Protein AF-A0A960A546-F1 (afdb_monomer_lite)

Foldseek 3Di:
DPDDDDDDDLPDADDDPPPAAEAQALDDDPPDDPVRSPHPYYCPQLHADPVLCVVPVVDPVCVVVSVVVSVVSD

Structure (mmCIF, N/CA/C/O backbone):
data_AF-A0A960A546-F1
#
_entry.id   AF-A0A960A546-F1
#
loop_
_atom_site.group_PDB
_atom_site.id
_atom_site.type_symbol
_atom_site.label_atom_id
_atom_site.label_alt_id
_atom_site.label_comp_id
_atom_site.label_asym_id
_atom_site.label_entity_id
_atom_site.label_seq_id
_atom_site.pdbx_PDB_ins_code
_atom_site.Cartn_x
_atom_site.Cartn_y
_atom_site.Cartn_z
_atom_site.occupancy
_atom_site.B_iso_or_equiv
_atom_site.auth_seq_id
_atom_site.auth_comp_id
_atom_site.auth_asym_id
_atom_site.auth_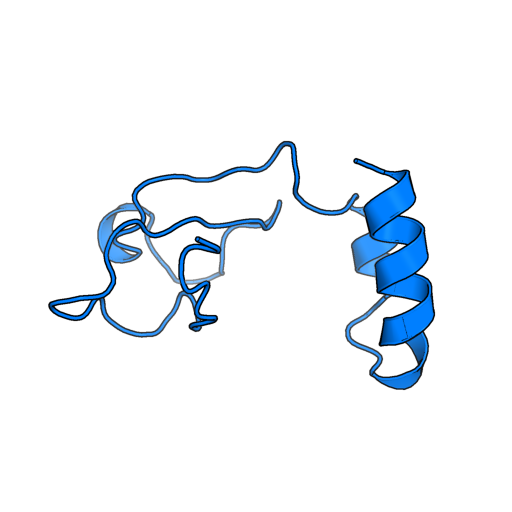atom_id
_atom_site.pdbx_PDB_model_num
ATOM 1 N N . MET A 1 1 ? -14.800 -19.822 -2.903 1.00 38.19 1 MET A N 1
ATOM 2 C CA . MET A 1 1 ? -15.536 -18.572 -3.181 1.00 38.19 1 MET A CA 1
ATOM 3 C C . MET A 1 1 ? -14.508 -17.468 -3.043 1.00 38.19 1 MET A C 1
ATOM 5 O O . MET A 1 1 ? -13.909 -17.393 -1.982 1.00 38.19 1 MET A O 1
ATOM 9 N N . ALA A 1 2 ? -14.162 -16.760 -4.119 1.00 47.34 2 ALA A N 1
ATOM 10 C CA . ALA A 1 2 ? -13.201 -15.665 -4.009 1.00 47.34 2 ALA A CA 1
ATOM 11 C C . ALA A 1 2 ? -13.898 -14.526 -3.261 1.00 47.34 2 ALA A C 1
ATOM 13 O O . ALA A 1 2 ? -14.930 -14.038 -3.724 1.00 47.34 2 ALA A O 1
ATOM 14 N N . ASP A 1 3 ? -13.391 -14.179 -2.083 1.00 62.94 3 ASP A N 1
ATOM 15 C CA . ASP A 1 3 ? -13.872 -13.019 -1.344 1.00 62.94 3 ASP A CA 1
ATOM 16 C C . ASP A 1 3 ? -13.727 -11.772 -2.238 1.00 62.94 3 ASP A C 1
ATOM 18 O O . ASP A 1 3 ? -12.763 -11.645 -3.000 1.00 62.94 3 ASP A O 1
ATOM 22 N N . SER A 1 4 ? -14.736 -10.901 -2.246 1.00 81.25 4 SER A N 1
ATOM 23 C CA . SER A 1 4 ? -14.820 -9.794 -3.206 1.00 81.25 4 SER A CA 1
ATOM 24 C C . SER A 1 4 ? -13.856 -8.674 -2.812 1.00 81.25 4 SER A C 1
ATOM 26 O O . SER A 1 4 ? -14.214 -7.774 -2.055 1.00 81.25 4 SER A O 1
ATOM 28 N N . VAL A 1 5 ? -12.627 -8.711 -3.332 1.00 85.19 5 VAL A N 1
ATOM 29 C CA . VAL A 1 5 ? -11.635 -7.650 -3.105 1.00 85.19 5 VAL A CA 1
ATOM 30 C C . VAL A 1 5 ? -12.079 -6.370 -3.813 1.00 85.19 5 VAL A C 1
ATOM 32 O O . VAL A 1 5 ? -12.305 -6.354 -5.024 1.00 85.19 5 VAL A O 1
ATOM 35 N N . ARG A 1 6 ? -12.183 -5.274 -3.056 1.00 88.56 6 ARG A N 1
ATOM 36 C CA . ARG A 1 6 ? -12.492 -3.932 -3.567 1.00 88.56 6 ARG A CA 1
ATOM 37 C C . ARG A 1 6 ? -11.314 -3.004 -3.316 1.00 88.56 6 ARG A C 1
ATOM 39 O O . ARG A 1 6 ? -10.690 -3.056 -2.261 1.00 88.56 6 ARG A O 1
ATOM 46 N N . VAL A 1 7 ? -11.038 -2.127 -4.276 1.00 89.06 7 VAL A N 1
ATOM 47 C CA . VAL A 1 7 ? -9.988 -1.109 -4.160 1.00 89.06 7 VAL A CA 1
ATOM 48 C C . VAL A 1 7 ? -10.633 0.225 -3.801 1.00 89.06 7 VAL A C 1
ATOM 50 O O . VAL A 1 7 ? -11.537 0.684 -4.496 1.00 89.06 7 VAL A O 1
ATOM 53 N N . ARG A 1 8 ? -10.151 0.861 -2.730 1.00 87.62 8 ARG A N 1
ATOM 54 C CA . ARG A 1 8 ? -10.521 2.227 -2.326 1.00 87.62 8 ARG A CA 1
ATOM 55 C C . ARG A 1 8 ? -9.276 3.066 -2.092 1.00 87.62 8 ARG A C 1
ATOM 57 O O . ARG A 1 8 ? -8.190 2.526 -1.870 1.00 87.62 8 ARG A O 1
ATOM 64 N N . ARG A 1 9 ? -9.414 4.392 -2.109 1.00 89.50 9 ARG A N 1
ATOM 65 C CA . ARG A 1 9 ? -8.311 5.262 -1.702 1.00 89.50 9 ARG A CA 1
ATOM 66 C C . ARG A 1 9 ? -8.268 5.300 -0.183 1.00 89.50 9 ARG A C 1
ATOM 68 O O . ARG A 1 9 ? -9.287 5.402 0.483 1.00 89.50 9 ARG A O 1
ATOM 75 N N . ILE A 1 10 ? -7.063 5.331 0.371 1.00 88.00 10 ILE A N 1
ATOM 76 C CA . ILE A 1 10 ? -6.853 5.466 1.820 1.00 88.00 10 ILE A CA 1
ATOM 77 C C . ILE A 1 10 ? -7.374 6.793 2.410 1.00 88.00 10 ILE A C 1
ATOM 79 O O . ILE A 1 10 ? -7.444 6.950 3.623 1.00 88.00 10 ILE A O 1
ATOM 83 N N . TYR A 1 11 ? -7.715 7.758 1.554 1.00 88.06 11 TYR A N 1
ATOM 84 C CA . TYR A 1 11 ? -8.312 9.035 1.946 1.00 88.06 11 TYR A CA 1
ATOM 85 C C . TYR A 1 11 ? -9.844 9.011 1.933 1.00 88.06 11 TYR A C 1
ATOM 87 O O . TYR A 1 11 ? -10.450 9.966 2.415 1.00 88.06 11 TYR A O 1
ATOM 95 N N . ASP A 1 12 ? -10.457 7.970 1.363 1.00 87.88 12 ASP A N 1
ATOM 96 C CA . ASP A 1 12 ? -11.906 7.814 1.401 1.00 87.88 12 ASP A CA 1
ATOM 97 C C . ASP A 1 12 ? -12.326 7.433 2.834 1.00 87.88 12 ASP A C 1
ATOM 99 O O . ASP A 1 12 ? -11.632 6.632 3.480 1.00 87.88 12 ASP A O 1
ATOM 103 N N . PRO A 1 13 ? -13.425 8.012 3.357 1.00 85.56 13 PRO A N 1
ATOM 104 C CA . PRO A 1 13 ? -13.930 7.664 4.680 1.00 85.56 13 PRO A CA 1
ATOM 105 C C . PRO A 1 13 ? -14.326 6.184 4.731 1.00 85.56 13 PRO A C 1
ATOM 107 O O . PRO A 1 13 ? -14.735 5.615 3.718 1.00 85.56 13 PRO A O 1
ATOM 110 N N . ALA A 1 14 ? -14.213 5.568 5.911 1.00 85.69 14 ALA A N 1
ATOM 111 C CA . ALA A 1 14 ? -14.722 4.218 6.120 1.00 85.69 14 ALA A CA 1
ATOM 112 C C . ALA A 1 14 ? -16.246 4.194 5.928 1.00 85.69 14 ALA A C 1
ATOM 114 O O . ALA A 1 14 ? -16.955 5.060 6.447 1.00 85.69 14 ALA A O 1
ATOM 115 N N . GLU A 1 15 ? -16.757 3.197 5.209 1.00 86.62 15 GLU A N 1
ATOM 116 C CA . GLU A 1 15 ? -18.195 3.022 5.008 1.00 86.62 15 GLU A CA 1
ATOM 117 C C . GLU A 1 15 ? -18.724 1.749 5.672 1.00 86.62 15 GLU A C 1
ATOM 119 O O . GLU A 1 15 ? -18.046 0.720 5.770 1.00 86.62 15 GLU A O 1
ATOM 124 N N . ALA A 1 16 ? -19.995 1.799 6.082 1.00 80.19 16 ALA A N 1
ATOM 125 C CA . ALA A 1 16 ? -20.709 0.625 6.560 1.00 80.19 16 ALA A CA 1
ATOM 126 C C . ALA A 1 16 ? -20.765 -0.424 5.438 1.00 80.19 16 ALA A C 1
ATOM 128 O O . ALA A 1 16 ? -21.436 -0.241 4.424 1.00 80.19 16 ALA A O 1
ATOM 129 N N . GLY A 1 17 ? -20.032 -1.522 5.622 1.00 83.19 17 GLY A N 1
ATOM 130 C CA . GLY A 1 17 ? -19.914 -2.593 4.637 1.00 83.19 17 GLY A CA 1
ATOM 131 C C . GLY A 1 17 ? -18.552 -2.688 3.959 1.00 83.19 17 GLY A C 1
ATOM 132 O O . GLY A 1 17 ? -18.418 -3.509 3.057 1.00 83.19 17 GLY A O 1
ATOM 133 N N . ASP A 1 18 ? -17.541 -1.914 4.369 1.00 84.19 18 ASP A N 1
ATOM 134 C CA . ASP A 1 18 ? -16.160 -2.096 3.893 1.00 84.19 18 ASP A CA 1
ATOM 135 C C . ASP A 1 18 ? -15.544 -3.439 4.289 1.00 84.19 18 ASP A C 1
ATOM 137 O O . ASP A 1 18 ? -14.693 -3.953 3.563 1.00 84.19 18 ASP A O 1
ATOM 141 N N . GLY A 1 19 ? -16.037 -4.051 5.366 1.00 88.88 19 GLY A N 1
ATOM 142 C CA . GLY A 1 19 ? -15.469 -5.289 5.883 1.00 88.88 19 GLY A CA 1
ATOM 143 C C . GLY A 1 19 ? -14.068 -5.037 6.431 1.00 88.88 19 GLY A C 1
ATOM 144 O O . GLY A 1 19 ? -13.857 -4.048 7.126 1.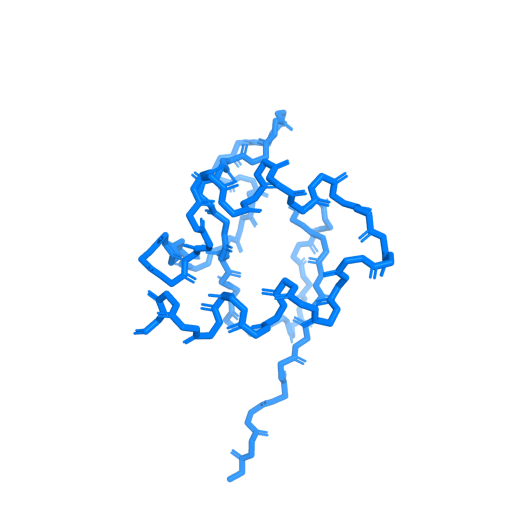00 88.88 19 GLY A O 1
ATOM 145 N N . TYR A 1 20 ? -13.133 -5.934 6.115 1.00 90.94 20 TYR A N 1
ATOM 146 C CA . TYR A 1 20 ? -11.751 -5.870 6.587 1.00 90.94 20 TYR A CA 1
ATOM 147 C C . TYR A 1 20 ? -10.880 -5.018 5.652 1.00 90.94 20 TYR A C 1
ATOM 149 O O . TYR A 1 20 ? -10.760 -5.310 4.459 1.00 90.94 20 TYR A O 1
ATOM 157 N N . ARG A 1 21 ? -10.264 -3.960 6.182 1.00 91.50 21 ARG A N 1
ATOM 158 C CA . ARG A 1 21 ? -9.500 -2.963 5.421 1.00 91.50 21 ARG A CA 1
ATOM 159 C C . ARG A 1 21 ? -8.002 -3.172 5.598 1.00 91.50 21 ARG A C 1
ATOM 161 O O . ARG A 1 21 ? -7.456 -2.979 6.683 1.00 91.50 21 ARG A O 1
ATOM 168 N N . VAL A 1 22 ? -7.327 -3.480 4.492 1.00 91.94 22 VAL A N 1
ATOM 169 C CA . VAL A 1 22 ? -5.886 -3.760 4.464 1.00 91.94 22 VAL A CA 1
ATOM 170 C C . VAL A 1 22 ? -5.139 -2.709 3.648 1.00 91.94 22 VAL A C 1
ATOM 172 O O . VAL A 1 22 ? -5.500 -2.420 2.506 1.00 91.94 22 VAL A O 1
ATOM 175 N N . LEU A 1 23 ? -4.058 -2.164 4.208 1.00 91.75 23 LEU A N 1
ATOM 176 C CA . LEU A 1 23 ? -3.090 -1.348 3.475 1.00 91.75 23 LEU A CA 1
ATOM 177 C C . LEU A 1 23 ? -1.897 -2.202 3.027 1.00 91.75 23 LEU A C 1
ATOM 179 O O . LEU A 1 23 ? -1.174 -2.743 3.860 1.00 91.75 23 LEU A O 1
ATOM 183 N N . VAL A 1 24 ? -1.642 -2.235 1.716 1.00 90.75 24 VAL A N 1
ATOM 184 C CA . VAL A 1 24 ? -0.525 -2.967 1.082 1.00 90.75 24 VAL A CA 1
ATOM 185 C C . VAL A 1 24 ? 0.467 -1.998 0.420 1.00 90.75 24 VAL A C 1
ATOM 187 O O . VAL A 1 24 ? 0.828 -2.122 -0.744 1.00 90.75 24 VAL A O 1
ATOM 190 N N . ASP A 1 25 ? 0.897 -0.963 1.140 1.00 89.06 25 ASP A N 1
ATOM 191 C CA . ASP A 1 25 ? 1.977 -0.071 0.686 1.00 89.06 25 ASP A CA 1
ATOM 192 C C . ASP A 1 25 ? 3.050 0.016 1.774 1.00 89.06 25 ASP A C 1
ATOM 194 O O . ASP A 1 25 ? 2.744 -0.058 2.961 1.00 89.06 25 ASP A O 1
ATOM 198 N N . ARG A 1 26 ? 4.325 0.173 1.408 1.00 87.25 26 ARG A N 1
ATOM 199 C CA . ARG A 1 26 ? 5.400 0.365 2.399 1.00 87.25 26 ARG A CA 1
ATOM 200 C C . ARG A 1 26 ? 5.411 1.778 2.970 1.00 87.25 26 ARG A C 1
ATOM 202 O O . ARG A 1 26 ? 5.963 2.002 4.047 1.00 87.25 26 ARG A O 1
ATOM 209 N N . LEU A 1 27 ? 4.838 2.734 2.248 1.00 87.25 27 LEU A N 1
ATOM 210 C CA . LEU A 1 27 ? 4.755 4.123 2.649 1.00 87.25 27 LEU A CA 1
ATOM 211 C C . LEU A 1 27 ? 3.392 4.437 3.243 1.00 87.25 27 LEU A C 1
ATOM 213 O O . LEU A 1 27 ? 2.338 4.116 2.700 1.00 87.25 27 LEU A O 1
ATOM 217 N N . TRP A 1 28 ? 3.440 5.166 4.349 1.00 88.50 28 TRP A N 1
ATOM 218 C CA . TRP A 1 28 ? 2.249 5.749 4.926 1.00 88.50 28 TRP A CA 1
ATOM 219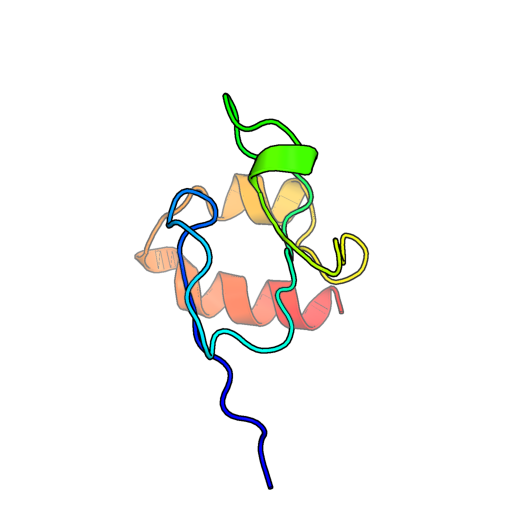 C C . TRP A 1 28 ? 1.811 6.984 4.113 1.00 88.50 28 TRP A C 1
ATOM 221 O O . TRP A 1 28 ? 2.664 7.822 3.786 1.00 88.50 28 TRP A O 1
ATOM 231 N N . PRO A 1 29 ? 0.514 7.142 3.785 1.00 87.25 29 PRO A N 1
ATOM 232 C CA . PRO A 1 29 ? 0.014 8.328 3.094 1.00 87.25 29 PRO A CA 1
ATOM 233 C C . PRO A 1 29 ? 0.297 9.612 3.876 1.00 87.25 29 PRO A C 1
ATOM 235 O O . PRO A 1 29 ? 0.134 9.699 5.095 1.00 87.25 29 PRO A O 1
ATOM 238 N N . ARG A 1 30 ? 0.712 10.654 3.156 1.00 89.00 30 ARG A N 1
ATOM 239 C CA . ARG A 1 30 ? 1.019 11.954 3.761 1.00 89.00 30 ARG A CA 1
ATOM 240 C C . ARG A 1 30 ? -0.269 12.634 4.225 1.00 89.00 30 ARG A C 1
ATOM 242 O O . ARG A 1 30 ? -1.284 12.579 3.543 1.00 89.00 30 ARG A O 1
ATOM 249 N N . GLY A 1 31 ? -0.206 13.313 5.370 1.00 89.44 31 GLY A N 1
ATOM 250 C CA . GLY A 1 31 ? -1.327 14.104 5.892 1.00 89.44 31 GLY A CA 1
ATOM 251 C C . GLY A 1 31 ? -2.466 13.289 6.514 1.00 89.44 31 GLY A C 1
ATOM 252 O O . GLY A 1 31 ? -3.452 13.878 6.945 1.00 89.44 31 GLY A O 1
ATOM 253 N N . LEU A 1 32 ? -2.330 11.962 6.611 1.00 87.88 32 LEU A N 1
ATOM 254 C CA . LEU A 1 32 ? -3.311 11.100 7.261 1.00 87.88 32 LEU A CA 1
ATOM 255 C C . LEU A 1 32 ? -2.753 10.575 8.584 1.00 87.88 32 LEU A C 1
ATOM 257 O O . LEU A 1 32 ? -1.659 10.019 8.629 1.00 87.88 32 LEU A O 1
ATOM 261 N N . ALA A 1 33 ? -3.495 10.738 9.675 1.00 86.62 33 ALA A N 1
ATOM 262 C CA . ALA A 1 33 ? -3.144 10.096 10.938 1.00 86.62 33 ALA A CA 1
ATOM 263 C C . ALA A 1 33 ? -3.545 8.615 10.897 1.00 86.62 33 ALA A C 1
ATOM 265 O O . ALA A 1 33 ? -4.612 8.296 10.378 1.00 86.62 33 ALA A O 1
ATOM 266 N N . LYS A 1 34 ? -2.754 7.719 11.505 1.00 81.62 34 LYS A N 1
ATOM 267 C CA . LYS A 1 34 ? -3.088 6.281 11.593 1.00 81.62 34 LYS A CA 1
ATOM 268 C C . LYS A 1 34 ? -4.491 6.028 12.142 1.00 81.62 34 LYS A C 1
ATOM 270 O O . LYS A 1 34 ? -5.249 5.282 11.541 1.00 81.62 34 LYS A O 1
ATOM 275 N N . ALA A 1 35 ? -4.860 6.742 13.204 1.00 83.44 35 ALA A N 1
ATOM 276 C CA . ALA A 1 35 ? -6.187 6.654 13.811 1.00 83.44 35 ALA A CA 1
ATOM 277 C C . ALA A 1 35 ? -7.332 7.105 12.884 1.00 83.44 35 ALA A C 1
ATOM 279 O O . ALA A 1 35 ? -8.455 6.659 13.056 1.00 83.44 35 ALA A O 1
ATOM 280 N N . LYS A 1 36 ? -7.060 7.980 11.905 1.00 83.69 36 LYS A N 1
ATOM 281 C CA . LYS A 1 36 ? -8.059 8.457 10.933 1.00 83.69 36 LYS A CA 1
ATOM 282 C C . LYS A 1 36 ? -8.180 7.567 9.701 1.00 83.69 36 LYS A C 1
ATOM 284 O O . LYS A 1 36 ? -9.086 7.766 8.908 1.00 83.69 36 LYS A O 1
ATOM 289 N N . ALA A 1 37 ? -7.231 6.659 9.495 1.00 82.81 37 ALA A 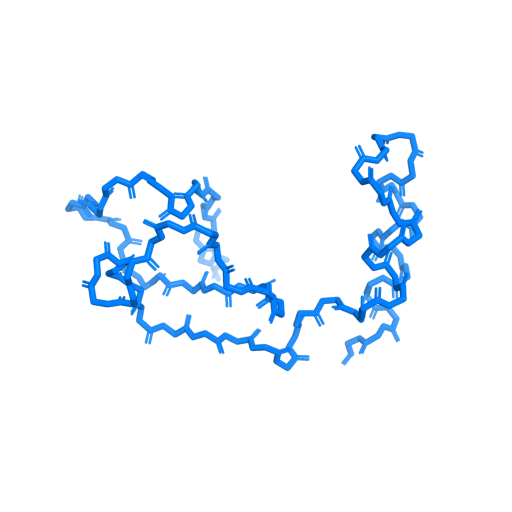N 1
ATOM 290 C CA . ALA A 1 37 ? -7.237 5.806 8.319 1.00 82.81 37 ALA A CA 1
ATOM 291 C C . ALA A 1 37 ? -8.210 4.628 8.465 1.00 82.81 37 ALA A C 1
ATOM 293 O O . ALA A 1 37 ? -8.587 4.048 7.452 1.00 82.81 37 ALA A O 1
ATOM 294 N N . GLU A 1 38 ? -8.620 4.307 9.702 1.00 85.81 38 GLU A N 1
ATOM 295 C CA . GLU A 1 38 ? -9.633 3.289 10.020 1.00 85.81 38 GLU A CA 1
ATOM 296 C C . GLU A 1 38 ? -9.373 1.947 9.303 1.00 85.81 38 GLU A C 1
ATOM 298 O O . GLU A 1 38 ? -10.296 1.303 8.815 1.00 85.81 38 GLU A O 1
ATOM 303 N N . MET A 1 39 ? -8.098 1.560 9.179 1.00 88.12 39 MET A N 1
ATOM 304 C CA . MET A 1 39 ? -7.682 0.276 8.609 1.00 88.12 39 MET A CA 1
ATOM 305 C C . MET A 1 39 ? -7.491 -0.757 9.714 1.00 88.12 39 MET A C 1
ATOM 307 O O . MET A 1 39 ? -7.035 -0.409 10.806 1.00 88.12 39 MET A O 1
ATOM 311 N N . ASP A 1 40 ? -7.764 -2.013 9.396 1.00 90.56 40 ASP A N 1
ATOM 312 C CA . ASP A 1 40 ? -7.592 -3.130 10.318 1.00 90.56 40 ASP A CA 1
ATOM 313 C C . ASP A 1 40 ? -6.151 -3.651 10.305 1.00 90.56 40 ASP A C 1
ATOM 315 O O . ASP A 1 40 ? -5.611 -4.007 11.352 1.00 90.56 40 ASP A O 1
ATOM 319 N N . GLU A 1 41 ? -5.496 -3.640 9.136 1.00 91.69 41 GLU A N 1
ATOM 320 C CA . GLU A 1 41 ? -4.143 -4.179 8.982 1.00 91.69 41 GLU A CA 1
ATOM 321 C C . GLU A 1 41 ? -3.268 -3.384 8.007 1.00 91.69 41 GLU A C 1
ATOM 323 O O . GLU A 1 41 ? -3.721 -2.855 6.988 1.00 91.69 41 GLU A O 1
ATOM 328 N N . TRP A 1 42 ? -1.969 -3.329 8.314 1.00 92.56 42 TRP A N 1
ATOM 329 C CA . TRP A 1 42 ? -0.945 -2.763 7.442 1.00 92.56 42 TRP A CA 1
ATOM 330 C C . TRP A 1 42 ? 0.073 -3.839 7.032 1.00 92.56 42 TRP A C 1
ATOM 332 O O . TRP A 1 42 ? 1.124 -4.000 7.661 1.00 92.56 42 TRP A O 1
ATOM 342 N N . CYS A 1 43 ? -0.219 -4.555 5.944 1.00 91.75 43 CYS A N 1
ATOM 343 C CA . CYS A 1 43 ? 0.612 -5.639 5.417 1.00 91.75 43 CYS A CA 1
ATOM 344 C C . CYS A 1 43 ? 1.784 -5.103 4.589 1.00 91.75 43 CYS A C 1
ATOM 346 O O . CYS A 1 43 ? 1.765 -5.067 3.358 1.00 91.75 43 CYS A O 1
ATOM 348 N N . ARG A 1 44 ? 2.852 -4.691 5.267 1.00 90.19 44 ARG A N 1
ATOM 349 C CA . ARG A 1 44 ? 4.068 -4.203 4.594 1.00 90.19 44 ARG A CA 1
ATOM 350 C C . ARG A 1 44 ? 4.884 -5.318 3.939 1.00 90.19 44 ARG A C 1
ATOM 352 O O . ARG A 1 44 ? 5.691 -5.022 3.064 1.00 90.19 44 ARG A O 1
ATOM 359 N N . GLU A 1 45 ? 4.721 -6.554 4.403 1.00 89.06 45 GLU A N 1
ATOM 360 C CA . GLU A 1 45 ? 5.509 -7.713 3.961 1.00 89.06 45 GLU A CA 1
ATOM 361 C C . GLU A 1 45 ? 5.189 -8.092 2.521 1.00 89.06 45 GLU A C 1
ATOM 363 O O . GLU A 1 45 ? 6.098 -8.333 1.738 1.00 89.06 45 GLU A O 1
ATOM 368 N N . ILE A 1 46 ? 3.911 -8.015 2.155 1.00 91.75 46 ILE A N 1
ATOM 369 C CA . ILE A 1 46 ? 3.460 -8.217 0.781 1.00 91.75 46 ILE A CA 1
ATOM 370 C C . ILE A 1 46 ? 3.529 -6.937 -0.054 1.00 91.75 46 ILE A C 1
ATOM 372 O O . ILE A 1 46 ? 3.161 -6.967 -1.208 1.00 91.75 46 ILE A O 1
ATOM 376 N N . ALA A 1 47 ? 3.964 -5.789 0.474 1.00 92.38 47 ALA A N 1
ATOM 377 C CA . ALA A 1 47 ? 4.043 -4.572 -0.332 1.00 92.38 47 ALA A CA 1
ATOM 378 C C . ALA A 1 47 ? 5.283 -4.595 -1.254 1.00 92.38 47 ALA A C 1
ATOM 380 O O . ALA A 1 47 ? 6.359 -5.026 -0.807 1.00 92.38 47 ALA A O 1
ATOM 381 N N . PRO A 1 48 ? 5.184 -4.048 -2.486 1.00 92.94 48 PRO A N 1
ATOM 382 C CA . PRO A 1 48 ? 6.280 -4.049 -3.454 1.00 92.94 48 PRO A CA 1
ATOM 383 C C . PRO A 1 48 ? 7.536 -3.391 -2.880 1.00 92.94 48 PRO A C 1
ATOM 385 O O . PRO A 1 48 ? 7.465 -2.475 -2.045 1.00 92.94 48 PRO A O 1
ATOM 388 N N . SER A 1 49 ? 8.702 -3.835 -3.341 1.00 93.25 49 SER A N 1
ATOM 389 C CA . SER A 1 49 ? 9.977 -3.277 -2.912 1.00 93.25 49 SER A CA 1
ATOM 390 C C . SER A 1 49 ? 10.089 -1.780 -3.217 1.00 93.25 49 SER A C 1
ATOM 392 O O . SER A 1 49 ? 9.452 -1.223 -4.118 1.00 93.25 49 SER A O 1
ATOM 394 N N . AL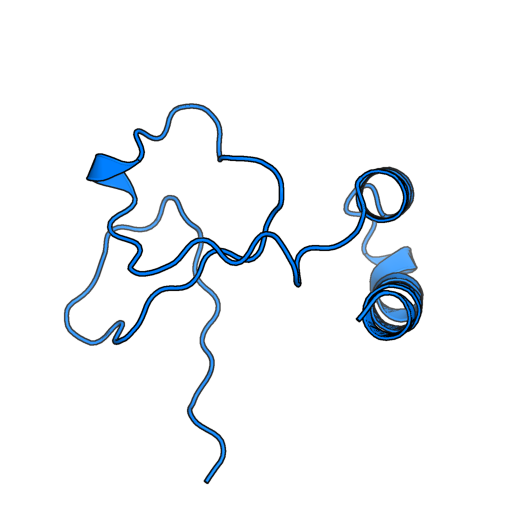A A 1 50 ? 10.925 -1.082 -2.441 1.00 92.38 50 ALA A N 1
ATOM 395 C CA . ALA A 1 50 ? 11.159 0.344 -2.656 1.00 92.38 50 ALA A CA 1
ATOM 396 C C . ALA A 1 50 ? 11.779 0.622 -4.037 1.00 92.38 50 ALA A C 1
ATOM 398 O O . ALA A 1 50 ? 11.526 1.677 -4.619 1.00 92.38 50 ALA A O 1
ATOM 399 N N . GLU A 1 51 ? 12.581 -0.310 -4.550 1.00 94.06 51 GLU A N 1
ATOM 400 C CA . GLU A 1 51 ? 13.206 -0.234 -5.869 1.00 94.06 51 GLU A CA 1
ATOM 401 C C . GLU A 1 51 ? 12.173 -0.447 -6.974 1.00 94.06 51 GLU A C 1
ATOM 403 O O . GLU A 1 51 ? 12.064 0.399 -7.865 1.00 94.06 51 GLU A O 1
ATOM 408 N N . LEU A 1 52 ? 11.335 -1.484 -6.862 1.00 94.31 52 LEU A N 1
ATOM 409 C CA . LEU A 1 52 ? 10.276 -1.761 -7.831 1.00 94.31 52 LEU A CA 1
ATOM 410 C C . LEU A 1 52 ? 9.254 -0.619 -7.905 1.00 94.31 52 LEU A C 1
ATOM 412 O O . LEU A 1 52 ? 8.887 -0.175 -8.994 1.00 94.31 52 LEU A O 1
ATOM 416 N N . ARG A 1 53 ? 8.855 -0.064 -6.754 1.00 92.88 53 ARG A N 1
ATOM 417 C CA . ARG A 1 53 ? 7.951 1.096 -6.683 1.00 92.88 53 ARG A CA 1
ATOM 418 C C . ARG A 1 53 ? 8.544 2.343 -7.349 1.00 92.88 53 ARG A C 1
ATOM 420 O O . ARG A 1 53 ? 7.829 3.051 -8.058 1.00 92.88 53 ARG A O 1
ATOM 427 N N . LYS A 1 54 ? 9.840 2.618 -7.145 1.00 94.06 54 LYS A N 1
ATOM 428 C CA . LYS A 1 54 ? 10.546 3.727 -7.819 1.00 94.06 54 LYS A CA 1
ATOM 429 C C . LYS A 1 54 ? 10.639 3.504 -9.326 1.00 94.06 54 LYS A C 1
ATOM 431 O O . LYS A 1 54 ? 10.445 4.449 -10.080 1.00 94.06 54 LYS A O 1
ATOM 436 N N . TRP A 1 55 ? 10.920 2.275 -9.752 1.00 96.50 55 TRP A N 1
ATOM 437 C CA . TRP A 1 55 ? 11.005 1.916 -11.165 1.00 96.50 55 TRP A CA 1
ATOM 438 C C . TRP A 1 55 ? 9.656 2.065 -11.889 1.00 96.50 55 TRP A C 1
ATOM 440 O O . TRP A 1 55 ? 9.615 2.598 -13.006 1.00 96.50 55 TRP A O 1
ATOM 450 N N . TYR A 1 56 ? 8.562 1.651 -11.239 1.00 95.25 56 TYR A N 1
ATOM 451 C CA . TYR A 1 56 ? 7.205 1.779 -11.774 1.00 95.25 56 TYR A CA 1
ATOM 452 C C . TYR A 1 56 ? 6.819 3.242 -11.991 1.00 95.25 56 TYR A C 1
ATOM 454 O O . TYR A 1 56 ? 6.254 3.573 -13.027 1.00 95.25 56 TYR A O 1
ATOM 462 N N . ALA A 1 57 ? 7.149 4.127 -11.042 1.00 93.12 57 ALA A N 1
ATOM 463 C CA . ALA A 1 57 ? 6.918 5.574 -11.129 1.00 93.12 57 ALA A CA 1
ATOM 464 C C . ALA A 1 57 ? 5.474 5.985 -11.505 1.00 93.12 57 ALA A C 1
ATOM 466 O O . ALA A 1 57 ? 5.259 7.099 -11.976 1.00 93.12 57 ALA A O 1
ATOM 467 N N . HIS A 1 58 ? 4.489 5.105 -11.275 1.00 90.88 58 HIS A N 1
ATOM 468 C CA . HIS A 1 58 ? 3.096 5.264 -11.713 1.00 90.88 58 HIS A CA 1
ATOM 469 C C . HIS A 1 58 ? 2.915 5.407 -13.231 1.00 90.88 58 HIS A C 1
ATOM 471 O O . HIS A 1 58 ? 1.925 5.982 -13.675 1.00 90.88 58 HIS A O 1
ATOM 477 N N . ASP A 1 59 ? 3.849 4.878 -14.019 1.00 95.94 59 ASP A N 1
ATOM 478 C CA . ASP A 1 59 ? 3.755 4.842 -15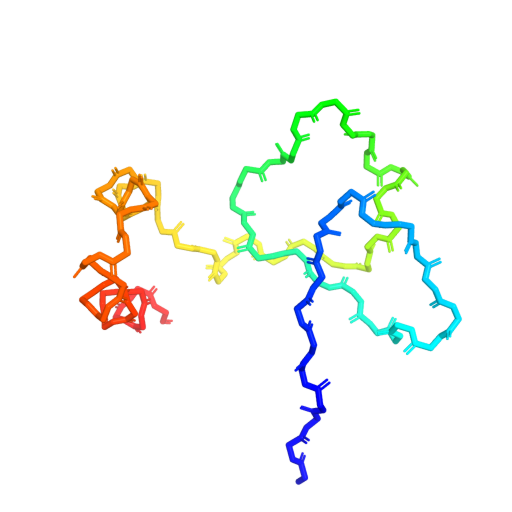.472 1.00 95.94 59 ASP A CA 1
ATOM 479 C C . ASP A 1 59 ? 2.803 3.712 -15.913 1.00 95.94 59 ASP A C 1
ATOM 481 O O . ASP A 1 59 ? 3.143 2.534 -15.754 1.00 95.94 59 ASP A O 1
ATOM 485 N N . PRO A 1 60 ? 1.624 4.025 -16.488 1.00 95.56 60 PRO A N 1
ATOM 486 C CA . PRO A 1 60 ? 0.658 3.010 -16.905 1.00 95.56 60 PRO A CA 1
ATOM 487 C C . PRO A 1 60 ? 1.220 2.037 -17.945 1.00 95.56 60 PRO A C 1
ATOM 489 O O . PRO A 1 60 ? 0.797 0.883 -17.987 1.00 95.56 60 PRO A O 1
ATOM 492 N N . ALA A 1 61 ? 2.195 2.468 -18.755 1.00 97.50 61 ALA A N 1
ATOM 493 C CA . ALA A 1 61 ? 2.833 1.612 -19.753 1.00 97.50 61 ALA A CA 1
ATOM 494 C C . ALA A 1 61 ? 3.646 0.473 -19.115 1.00 97.50 61 ALA A C 1
ATOM 496 O O . ALA A 1 61 ? 3.837 -0.571 -19.733 1.00 97.50 61 ALA A O 1
ATOM 497 N N . LYS A 1 62 ? 4.089 0.647 -17.864 1.00 96.56 62 LYS A N 1
ATOM 498 C CA . LYS A 1 62 ? 4.861 -0.346 -17.107 1.00 96.56 62 LYS A CA 1
ATOM 499 C C . LYS A 1 62 ? 3.994 -1.274 -16.261 1.00 96.56 62 LYS A C 1
ATOM 501 O O . LYS A 1 62 ? 4.547 -2.135 -15.587 1.00 96.56 62 LYS A O 1
ATOM 506 N N . LEU A 1 63 ? 2.668 -1.106 -16.249 1.00 94.81 63 LEU A N 1
ATOM 507 C CA . LEU A 1 63 ? 1.789 -1.820 -15.316 1.00 94.81 63 LEU A CA 1
ATOM 508 C C . LEU A 1 63 ? 1.881 -3.345 -15.462 1.00 94.81 63 LEU A C 1
ATOM 510 O O . LEU A 1 63 ? 1.975 -4.033 -14.453 1.00 94.81 63 LEU A O 1
ATOM 514 N N . ALA A 1 64 ? 1.895 -3.861 -16.694 1.00 97.00 64 ALA A N 1
ATOM 515 C CA . ALA A 1 64 ? 1.990 -5.301 -16.939 1.00 97.00 64 ALA A CA 1
ATOM 516 C C . ALA A 1 64 ? 3.289 -5.889 -16.356 1.00 97.00 64 ALA A C 1
ATOM 518 O O . ALA A 1 64 ? 3.248 -6.794 -15.526 1.00 97.00 64 ALA A O 1
ATOM 519 N N . GLU A 1 65 ? 4.429 -5.286 -16.697 1.00 97.44 65 GLU A N 1
ATOM 520 C CA . GLU A 1 65 ? 5.741 -5.719 -16.207 1.00 97.44 65 GLU A CA 1
ATOM 521 C C . GLU A 1 65 ? 5.903 -5.481 -14.694 1.00 97.44 65 GLU A C 1
ATOM 523 O O . GLU A 1 65 ? 6.550 -6.261 -13.996 1.00 97.44 65 GLU A O 1
ATOM 528 N N . PHE A 1 66 ? 5.283 -4.430 -14.151 1.00 96.38 66 PHE A N 1
ATOM 529 C CA . PHE A 1 66 ? 5.221 -4.204 -12.710 1.00 96.38 66 PHE A CA 1
ATOM 530 C C . PHE A 1 66 ? 4.506 -5.351 -11.998 1.00 96.38 66 PHE A C 1
ATOM 532 O O . PHE A 1 66 ? 5.008 -5.817 -10.980 1.00 96.38 66 PHE A O 1
ATOM 539 N N . THR A 1 67 ? 3.373 -5.823 -12.526 1.00 94.88 67 THR A N 1
ATOM 540 C CA . THR A 1 67 ? 2.650 -6.966 -11.957 1.00 94.88 67 THR A CA 1
ATOM 541 C C . THR A 1 67 ? 3.515 -8.221 -11.950 1.00 94.88 67 THR A C 1
ATOM 543 O O . THR A 1 67 ? 3.601 -8.879 -10.918 1.00 94.88 67 THR A O 1
ATOM 546 N N . GLU A 1 68 ? 4.196 -8.531 -13.053 1.00 97.12 68 GLU A N 1
ATOM 547 C CA . GLU A 1 68 ? 5.075 -9.705 -13.141 1.00 97.12 68 GLU A CA 1
ATOM 548 C C . GLU A 1 68 ? 6.230 -9.635 -12.137 1.00 97.12 68 GLU A C 1
ATOM 550 O O . GLU A 1 68 ? 6.480 -10.587 -11.400 1.00 97.12 68 GLU A O 1
ATOM 555 N N . ARG A 1 69 ? 6.906 -8.483 -12.058 1.00 96.62 69 ARG A N 1
ATOM 556 C CA . ARG A 1 69 ? 8.004 -8.273 -11.105 1.00 96.62 69 ARG A CA 1
ATOM 557 C C . ARG A 1 69 ? 7.531 -8.305 -9.661 1.00 96.62 69 ARG A C 1
ATOM 559 O O . ARG A 1 69 ? 8.218 -8.868 -8.823 1.00 96.62 69 ARG A O 1
ATOM 566 N N . TYR A 1 70 ? 6.372 -7.720 -9.374 1.00 95.12 70 TYR A N 1
ATOM 567 C CA . TYR A 1 70 ? 5.797 -7.718 -8.035 1.00 95.12 70 TYR A CA 1
ATOM 568 C C . TYR A 1 70 ? 5.448 -9.135 -7.578 1.00 95.12 70 TYR A C 1
ATOM 570 O O . TYR A 1 70 ? 5.799 -9.512 -6.469 1.00 95.12 70 TYR A O 1
ATOM 578 N N . LEU A 1 71 ? 4.837 -9.947 -8.446 1.00 94.56 71 LEU A N 1
ATOM 579 C CA . LEU A 1 71 ? 4.555 -11.353 -8.145 1.00 94.56 71 LEU A CA 1
ATOM 580 C C . LEU A 1 71 ? 5.828 -12.177 -7.913 1.00 94.56 71 LEU A C 1
ATOM 582 O O . LEU A 1 71 ? 5.782 -13.133 -7.153 1.00 94.56 71 LEU A O 1
ATOM 586 N N . ALA A 1 72 ? 6.948 -11.816 -8.542 1.00 95.31 72 ALA A N 1
ATOM 587 C CA . ALA A 1 72 ? 8.238 -12.462 -8.306 1.00 95.31 72 ALA A CA 1
ATOM 588 C C . ALA A 1 72 ? 8.915 -12.046 -6.981 1.00 95.31 72 ALA A C 1
ATOM 590 O O . ALA A 1 72 ? 9.864 -12.704 -6.560 1.00 95.31 72 ALA A O 1
ATOM 591 N N . GLU A 1 73 ? 8.470 -10.956 -6.343 1.00 92.12 73 GLU A N 1
ATOM 592 C CA . GLU A 1 73 ? 8.942 -10.517 -5.019 1.00 92.12 73 GLU A CA 1
ATOM 593 C C . GLU A 1 73 ? 8.169 -11.163 -3.850 1.00 92.12 73 GLU A C 1
ATOM 595 O O . GLU A 1 73 ? 8.616 -11.034 -2.707 1.00 92.12 73 GLU A O 1
ATOM 600 N N . LEU A 1 74 ? 7.024 -11.806 -4.125 1.00 88.75 74 LEU A N 1
ATOM 601 C CA . LEU A 1 74 ? 6.132 -12.450 -3.147 1.00 88.75 74 LEU A CA 1
ATOM 602 C C . LEU A 1 74 ? 6.488 -13.926 -2.926 1.00 88.75 74 LEU A C 1
ATOM 604 O O . LEU A 1 74 ? 6.378 -14.365 -1.759 1.00 88.75 74 LEU A O 1
#

pLDDT: mean 88.75, std 9.35, range [38.19, 97.5]

Secondary structure (DSSP, 8-state):
---------TTSPP-TT--S-EE--SSPPTT--HHHH--SEE--TTSPPHHHHHHHTT-GGGHHHHHHHHHHH-

Radius of gyration: 13.86 Å; chains: 1; bounding box: 34×33×34 Å

Sequence (74 aa):
MADSVRVRRIYDPAEAGDGYRVLVDRLWPRGLAKAKAEMDEWCREIAPSAELRKWYAHDPAKLAEFTERYLAEL